Protein AF-A0A6P1J4A7-F1 (afdb_monomer_lite)

pLDDT: mean 93.24, std 8.9, range [41.62, 98.12]

Secondary structure (DSSP, 8-state):
-EEE-HHHHHHHHHHHHHHHSS-EEEEPPTT-HHHHHH-SEEEE-TTS-EEE-S--HHHHHHHTT-S-TTEEETT--

Structure (mmCIF, N/CA/C/O backbone):
data_AF-A0A6P1J4A7-F1
#
_entry.id   AF-A0A6P1J4A7-F1
#
loop_
_atom_site.group_PDB
_atom_site.id
_atom_site.type_symbol
_atom_site.label_atom_id
_atom_site.label_alt_id
_atom_site.label_comp_id
_atom_site.label_asym_id
_atom_site.label_entity_id
_atom_site.label_seq_id
_atom_site.pdbx_PDB_ins_code
_atom_site.Cartn_x
_atom_site.Cartn_y
_atom_site.Cartn_z
_atom_site.occupancy
_atom_site.B_iso_or_equiv
_atom_site.auth_seq_id
_atom_site.auth_comp_id
_atom_site.auth_asym_id
_atom_site.auth_atom_id
_atom_site.pdbx_PDB_model_num
ATOM 1 N N . MET A 1 1 ? -17.228 12.410 10.083 1.00 66.12 1 MET A N 1
ATOM 2 C CA . MET A 1 1 ? -16.102 11.761 9.385 1.00 66.12 1 MET A CA 1
ATOM 3 C C . MET A 1 1 ? -14.875 11.926 10.258 1.00 66.12 1 MET A C 1
ATOM 5 O O . MET A 1 1 ? -14.642 13.050 10.686 1.00 66.12 1 MET A O 1
ATOM 9 N N . ASN A 1 2 ? -14.15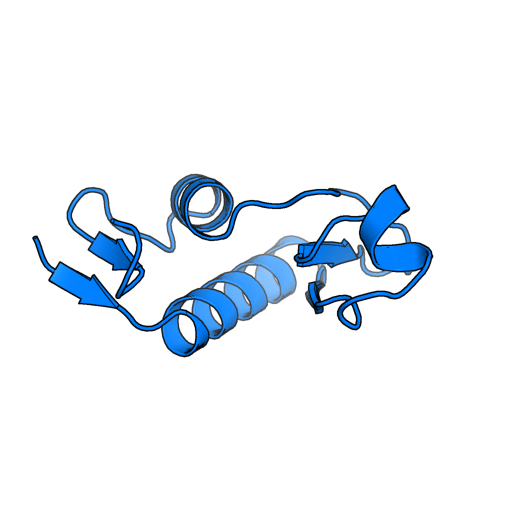8 10.851 10.579 1.00 86.44 2 ASN A N 1
ATOM 10 C CA . ASN A 1 2 ? -12.878 10.958 11.280 1.00 86.44 2 ASN A CA 1
ATOM 11 C C . ASN A 1 2 ? -11.753 10.930 10.241 1.00 86.44 2 ASN A C 1
ATOM 13 O O . ASN A 1 2 ? -11.770 10.076 9.356 1.00 86.44 2 ASN A O 1
ATOM 17 N N . THR A 1 3 ? -10.799 11.850 10.319 1.00 89.38 3 THR A N 1
ATOM 18 C CA . THR A 1 3 ? -9.653 11.864 9.406 1.00 89.38 3 THR A CA 1
ATOM 19 C C . THR A 1 3 ? -8.433 11.259 10.083 1.00 89.38 3 THR A C 1
ATOM 21 O O . THR A 1 3 ? -8.212 11.434 11.281 1.00 89.38 3 THR A O 1
ATOM 24 N N . ILE A 1 4 ? -7.637 10.520 9.319 1.00 94.31 4 ILE A N 1
ATOM 25 C CA . ILE A 1 4 ? -6.356 9.981 9.766 1.00 94.31 4 ILE A CA 1
ATOM 26 C C . ILE A 1 4 ? -5.258 10.414 8.802 1.00 94.31 4 ILE A C 1
ATOM 28 O O . ILE A 1 4 ? -5.468 10.499 7.595 1.00 94.31 4 ILE A O 1
ATOM 32 N N . SER A 1 5 ? -4.058 10.657 9.317 1.00 94.88 5 SER A N 1
ATOM 33 C CA . SER A 1 5 ? -2.923 10.958 8.442 1.00 94.88 5 SER A CA 1
ATOM 34 C C . SER A 1 5 ? -2.537 9.746 7.586 1.00 94.88 5 SER A C 1
ATOM 36 O O . SER A 1 5 ? -2.622 8.598 8.039 1.00 94.88 5 SER A O 1
ATOM 38 N N . GLU A 1 6 ? -2.007 10.004 6.387 1.00 94.88 6 GLU A N 1
ATOM 39 C CA . GLU A 1 6 ? -1.395 8.987 5.516 1.00 94.88 6 GLU A CA 1
ATOM 40 C C . GLU A 1 6 ? -0.421 8.105 6.312 1.00 94.88 6 GLU A C 1
ATOM 42 O O . GLU A 1 6 ? -0.540 6.884 6.337 1.00 94.88 6 GLU A O 1
ATOM 47 N N . ARG A 1 7 ? 0.476 8.730 7.090 1.00 95.06 7 ARG A N 1
ATOM 48 C CA . ARG A 1 7 ? 1.466 8.036 7.927 1.00 95.06 7 ARG A CA 1
ATOM 49 C C . ARG A 1 7 ? 0.826 7.081 8.938 1.00 95.06 7 ARG A C 1
ATOM 51 O O . ARG A 1 7 ? 1.397 6.022 9.220 1.00 95.06 7 ARG A O 1
ATOM 58 N N . ALA A 1 8 ? -0.308 7.454 9.532 1.00 95.62 8 ALA A N 1
ATOM 59 C CA . ALA A 1 8 ? -1.022 6.580 10.454 1.00 95.62 8 ALA A CA 1
ATOM 60 C C . ALA A 1 8 ? -1.573 5.356 9.715 1.00 95.62 8 ALA A C 1
ATOM 62 O O . ALA A 1 8 ? -1.355 4.234 10.177 1.00 95.62 8 ALA A O 1
ATOM 63 N N . LEU A 1 9 ? -2.200 5.560 8.555 1.00 96.38 9 LEU A N 1
ATOM 64 C CA . LEU A 1 9 ? -2.751 4.479 7.746 1.00 96.38 9 LEU A CA 1
ATOM 65 C C . LEU A 1 9 ? -1.665 3.540 7.209 1.00 96.38 9 LEU A C 1
ATOM 67 O O . LEU A 1 9 ? -1.757 2.332 7.423 1.00 96.38 9 LEU A O 1
ATOM 71 N N . THR A 1 10 ? -0.582 4.073 6.633 1.00 97.00 10 THR A N 1
ATOM 72 C CA . THR A 1 10 ? 0.569 3.282 6.164 1.00 97.00 10 THR A CA 1
ATOM 73 C C . THR A 1 10 ? 1.095 2.377 7.279 1.00 97.00 10 THR A C 1
ATOM 75 O O . THR A 1 10 ? 1.305 1.187 7.066 1.00 97.00 10 THR A O 1
ATOM 78 N N . ARG A 1 11 ? 1.245 2.894 8.513 1.00 97.19 11 ARG A N 1
ATOM 79 C CA . ARG A 1 11 ? 1.696 2.082 9.661 1.00 97.19 11 ARG A CA 1
ATOM 80 C C . ARG A 1 11 ? 0.715 0.976 10.035 1.00 97.19 11 ARG A C 1
ATOM 82 O O . ARG A 1 11 ? 1.165 -0.043 10.556 1.00 97.19 11 ARG A O 1
ATOM 89 N N . ARG A 1 12 ? -0.593 1.181 9.867 1.00 97.38 12 ARG A N 1
ATOM 90 C CA . ARG A 1 12 ? -1.598 0.141 10.124 1.00 97.38 12 ARG A CA 1
ATOM 91 C C . ARG A 1 12 ? -1.524 -0.943 9.046 1.00 97.38 12 ARG A C 1
ATOM 93 O O . ARG A 1 12 ? -1.370 -2.110 9.395 1.00 97.38 12 ARG A O 1
ATOM 100 N N . ILE A 1 13 ? -1.498 -0.546 7.772 1.00 97.75 13 ILE A N 1
ATOM 101 C CA . ILE A 1 13 ? -1.372 -1.454 6.622 1.00 97.75 13 ILE A CA 1
ATOM 102 C C . ILE A 1 13 ? -0.096 -2.295 6.722 1.00 97.75 13 ILE A C 1
ATOM 104 O O . ILE A 1 13 ? -0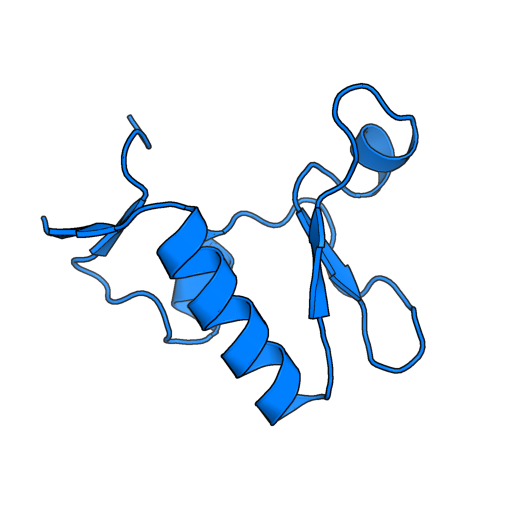.162 -3.518 6.665 1.00 97.75 13 ILE A O 1
ATOM 108 N N . SER A 1 14 ? 1.066 -1.678 6.968 1.00 97.19 14 SER A N 1
ATOM 109 C CA . SER A 1 14 ? 2.328 -2.419 7.104 1.00 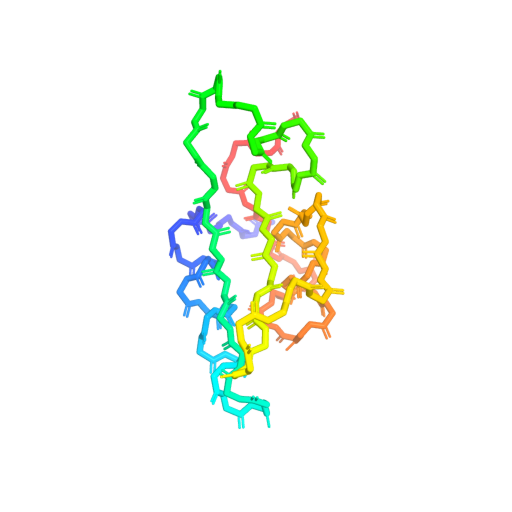97.19 14 SER A CA 1
ATOM 110 C C . SER A 1 14 ? 2.283 -3.477 8.212 1.00 97.19 14 SER A C 1
ATOM 112 O O . SER A 1 14 ? 2.891 -4.534 8.070 1.00 97.19 14 SER A O 1
ATOM 114 N N . ARG A 1 15 ? 1.576 -3.216 9.321 1.00 97.38 15 ARG A N 1
ATOM 115 C CA . ARG A 1 15 ? 1.427 -4.198 10.408 1.00 97.38 15 ARG A CA 1
ATOM 116 C C . ARG A 1 15 ? 0.492 -5.340 10.033 1.00 97.38 15 ARG A C 1
ATOM 118 O O . ARG A 1 15 ? 0.776 -6.458 10.443 1.00 97.38 15 ARG A O 1
ATOM 125 N N . ALA A 1 16 ? -0.593 -5.065 9.309 1.00 97.19 16 ALA A N 1
ATOM 126 C CA . ALA A 1 16 ? -1.500 -6.100 8.818 1.00 97.19 16 ALA A CA 1
ATOM 127 C C . ALA A 1 16 ? -0.776 -7.027 7.830 1.00 97.19 16 ALA A C 1
ATOM 129 O O . ALA A 1 16 ? -0.645 -8.217 8.101 1.00 97.19 16 ALA A O 1
ATOM 130 N N . LEU A 1 17 ? -0.150 -6.458 6.794 1.00 96.62 17 LEU A N 1
ATOM 131 C CA . LEU A 1 17 ? 0.601 -7.214 5.782 1.00 96.62 17 LEU A CA 1
ATOM 132 C C . LEU A 1 17 ? 1.731 -8.067 6.381 1.00 96.62 17 LEU A C 1
ATOM 134 O O . LEU A 1 17 ? 1.948 -9.205 5.967 1.00 96.62 17 LEU A O 1
ATOM 138 N N . SER A 1 18 ? 2.440 -7.535 7.383 1.00 95.06 18 SER A N 1
ATOM 139 C CA . SER A 1 18 ? 3.507 -8.274 8.063 1.00 95.06 18 SER A CA 1
ATOM 140 C C . SER A 1 18 ? 2.990 -9.440 8.909 1.00 95.06 18 SER A C 1
ATOM 142 O O . SER A 1 18 ? 3.767 -10.355 9.176 1.00 95.06 18 SER A O 1
ATOM 144 N N . ARG A 1 19 ? 1.743 -9.387 9.392 1.00 93.56 19 ARG A N 1
ATOM 145 C CA . ARG A 1 19 ? 1.139 -10.434 10.230 1.00 93.56 19 ARG A CA 1
ATOM 146 C C . ARG A 1 19 ? 0.528 -11.556 9.406 1.00 93.56 19 ARG A C 1
ATOM 148 O O . ARG A 1 19 ? 0.590 -12.692 9.855 1.00 93.56 19 ARG A O 1
ATOM 155 N N . GLU A 1 20 ? -0.059 -11.225 8.260 1.00 88.75 20 GLU A N 1
ATOM 156 C CA . GLU A 1 20 ? -0.727 -12.202 7.399 1.00 88.75 20 GLU A CA 1
ATOM 157 C C . GLU A 1 20 ? 0.293 -13.036 6.620 1.00 88.75 20 GLU A C 1
ATOM 159 O O . GLU A 1 20 ? 0.404 -14.230 6.868 1.00 88.75 20 GLU A O 1
ATOM 164 N N . ASP A 1 21 ? 1.117 -12.399 5.779 1.00 90.69 21 ASP A N 1
ATOM 165 C CA . ASP A 1 21 ? 1.969 -13.120 4.815 1.00 90.69 21 ASP A CA 1
ATOM 166 C C . ASP A 1 21 ? 3.436 -12.654 4.804 1.00 90.69 21 ASP A C 1
ATOM 168 O O . ASP A 1 21 ? 4.181 -12.893 3.849 1.00 90.69 21 ASP A O 1
ATOM 172 N N . ALA A 1 22 ? 3.868 -11.941 5.851 1.00 94.19 22 ALA A N 1
ATOM 173 C CA . ALA A 1 22 ? 5.174 -11.270 5.903 1.00 94.19 22 ALA A CA 1
ATOM 174 C C . ALA A 1 22 ? 5.422 -10.333 4.696 1.00 94.19 22 ALA A C 1
ATOM 176 O O . ALA A 1 22 ? 6.564 -10.077 4.297 1.00 94.19 22 ALA A O 1
ATOM 177 N N . SER A 1 23 ? 4.337 -9.806 4.127 1.00 96.69 23 SER A N 1
ATOM 178 C CA . SER A 1 23 ? 4.357 -8.823 3.051 1.00 96.69 23 SER A CA 1
ATOM 179 C C . SER A 1 23 ? 4.626 -7.426 3.607 1.00 96.69 23 SER A C 1
ATOM 181 O O . SER A 1 23 ? 4.430 -7.142 4.793 1.00 96.69 23 SER A O 1
ATOM 183 N N . ARG A 1 24 ? 5.074 -6.515 2.744 1.00 97.06 24 ARG A N 1
ATOM 184 C CA . ARG A 1 24 ? 5.355 -5.126 3.110 1.00 97.06 24 ARG A CA 1
ATOM 185 C C . ARG A 1 24 ? 4.808 -4.150 2.081 1.00 97.06 24 ARG A C 1
ATOM 187 O O . ARG A 1 24 ? 4.947 -4.350 0.879 1.00 97.06 24 ARG A O 1
ATOM 194 N N . LEU A 1 25 ? 4.239 -3.064 2.589 1.00 98.12 25 LEU A N 1
ATOM 195 C CA . LEU A 1 25 ? 3.877 -1.893 1.803 1.00 98.12 25 LEU A CA 1
ATOM 196 C C . LEU A 1 25 ? 5.136 -1.058 1.537 1.00 98.12 25 LEU A C 1
ATOM 198 O O . LEU A 1 25 ? 5.887 -0.749 2.467 1.00 98.12 25 LEU A O 1
ATOM 202 N N . CYS A 1 26 ? 5.360 -0.687 0.284 1.00 97.50 26 CYS A N 1
ATOM 203 C CA . CYS A 1 26 ? 6.504 0.096 -0.162 1.00 97.50 26 CYS A CA 1
ATOM 204 C C . CYS A 1 26 ? 6.044 1.331 -0.938 1.00 97.50 26 CYS A C 1
ATOM 206 O O . CYS A 1 26 ? 5.029 1.286 -1.629 1.00 97.50 26 CYS A O 1
ATOM 208 N N . ARG A 1 27 ? 6.818 2.418 -0.834 1.00 97.31 27 ARG A N 1
ATOM 209 C CA . ARG A 1 27 ? 6.627 3.640 -1.625 1.00 97.31 27 ARG A CA 1
ATOM 210 C C . ARG A 1 27 ? 7.709 3.726 -2.689 1.00 97.31 27 ARG A C 1
ATOM 212 O O . ARG A 1 27 ? 8.882 3.479 -2.389 1.00 97.31 27 ARG A O 1
ATOM 219 N N . THR A 1 28 ? 7.343 4.062 -3.915 1.00 97.56 28 THR A N 1
ATOM 220 C CA . THR A 1 28 ? 8.313 4.406 -4.953 1.00 97.56 28 THR A CA 1
ATOM 221 C C . THR A 1 28 ? 8.854 5.818 -4.733 1.00 97.56 28 THR A C 1
ATOM 223 O O . THR A 1 28 ? 8.349 6.610 -3.935 1.00 97.56 28 THR A O 1
ATOM 226 N N . ARG A 1 29 ? 9.960 6.131 -5.411 1.00 95.75 29 ARG A N 1
ATOM 227 C CA . ARG A 1 29 ? 10.471 7.501 -5.472 1.00 95.75 29 ARG A CA 1
ATOM 228 C C . ARG A 1 29 ? 9.687 8.264 -6.541 1.00 95.75 29 ARG A C 1
ATOM 230 O O . ARG A 1 29 ? 9.661 7.811 -7.685 1.00 95.75 29 ARG A O 1
ATOM 237 N N . ALA A 1 30 ? 9.171 9.440 -6.191 1.00 94.31 30 ALA A N 1
ATOM 238 C CA . ALA A 1 30 ? 8.490 10.329 -7.130 1.00 94.31 30 ALA A CA 1
ATOM 239 C C . ALA A 1 30 ? 9.369 10.663 -8.353 1.00 94.31 30 ALA A C 1
ATOM 241 O O . ALA A 1 30 ? 10.562 10.967 -8.218 1.00 94.31 30 ALA A O 1
ATOM 242 N N . GLY A 1 31 ? 8.778 10.583 -9.543 1.00 93.81 31 GLY A N 1
ATOM 243 C CA . GLY A 1 31 ? 9.404 10.784 -10.848 1.00 93.81 31 GLY A CA 1
ATOM 244 C C . GLY A 1 31 ? 10.309 9.640 -11.316 1.00 93.81 31 GLY A C 1
ATOM 245 O O . GLY A 1 31 ? 11.004 9.783 -12.323 1.00 93.81 31 GLY A O 1
ATOM 246 N N . SER A 1 32 ? 10.371 8.517 -10.593 1.00 95.50 32 SER A N 1
ATOM 247 C CA . SER A 1 32 ? 11.188 7.370 -11.004 1.00 95.50 32 SER A CA 1
ATOM 248 C C . SER A 1 32 ? 10.494 6.523 -12.072 1.00 95.50 32 SER A C 1
ATOM 250 O O . SER A 1 32 ? 9.272 6.480 -12.154 1.00 95.50 32 SER A O 1
ATOM 252 N N . ARG A 1 33 ? 11.272 5.767 -12.863 1.00 94.81 33 ARG A N 1
ATOM 253 C CA . ARG A 1 33 ? 10.707 4.775 -13.798 1.00 94.81 33 ARG A CA 1
ATOM 254 C C . ARG A 1 33 ? 9.813 3.763 -13.074 1.00 94.81 33 ARG A C 1
ATOM 256 O O . ARG A 1 33 ? 8.763 3.420 -13.589 1.00 94.81 33 ARG A O 1
ATOM 263 N N . ALA A 1 34 ? 10.207 3.354 -11.868 1.00 94.38 34 ALA A N 1
ATOM 264 C CA . ALA A 1 34 ? 9.456 2.399 -11.062 1.00 94.38 34 ALA A CA 1
ATOM 265 C C . ALA A 1 34 ? 8.068 2.914 -10.655 1.00 94.38 34 ALA A C 1
ATOM 267 O O . ALA A 1 34 ? 7.160 2.110 -10.511 1.00 94.38 34 ALA A O 1
ATOM 268 N N . GLU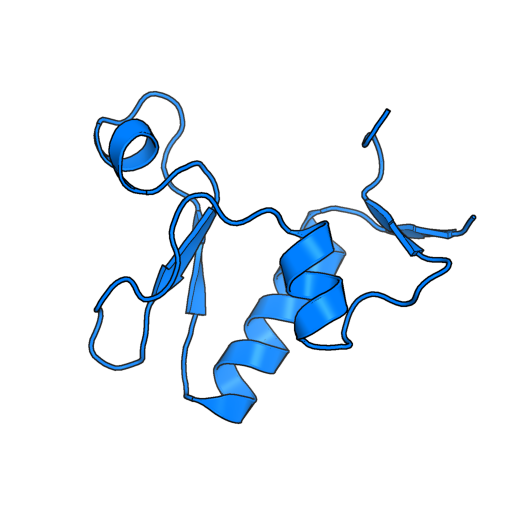 A 1 35 ? 7.882 4.225 -10.488 1.00 96.50 35 GLU A N 1
ATOM 269 C CA . GLU A 1 35 ? 6.559 4.799 -10.208 1.00 96.50 35 GLU A CA 1
ATOM 270 C C . GLU A 1 35 ? 5.593 4.614 -11.389 1.00 96.50 35 GLU A C 1
ATOM 272 O O . GLU A 1 35 ? 4.401 4.428 -11.174 1.00 96.50 35 GLU A O 1
ATOM 277 N N . LEU A 1 36 ? 6.097 4.593 -12.629 1.00 95.19 36 LEU A N 1
ATOM 278 C CA . LEU A 1 36 ? 5.268 4.326 -13.809 1.00 95.19 36 LEU A CA 1
ATOM 279 C C . LEU A 1 36 ? 4.766 2.878 -13.838 1.00 95.19 36 LEU A C 1
ATOM 281 O O . LEU A 1 36 ? 3.629 2.647 -14.236 1.00 95.19 36 LEU A O 1
ATOM 285 N N . ASP A 1 37 ? 5.605 1.932 -13.409 1.00 95.44 37 ASP A N 1
ATOM 286 C CA . ASP A 1 37 ? 5.307 0.496 -13.475 1.00 95.44 37 ASP A CA 1
ATOM 287 C C . ASP A 1 37 ? 4.583 -0.026 -12.219 1.00 95.44 37 ASP A C 1
ATOM 289 O O . ASP A 1 37 ? 3.813 -0.980 -12.291 1.00 95.44 37 ASP A O 1
ATOM 293 N N . LEU A 1 38 ? 4.869 0.556 -11.049 1.00 97.00 38 LEU A N 1
ATOM 294 C CA . LEU A 1 38 ? 4.386 0.085 -9.746 1.00 97.00 38 LEU A CA 1
ATOM 295 C C . LEU A 1 38 ? 3.411 1.055 -9.075 1.00 97.00 38 LEU A C 1
ATOM 297 O O . LEU A 1 38 ? 2.798 0.681 -8.077 1.00 97.00 38 LEU A O 1
ATOM 301 N N . GLY A 1 39 ? 3.284 2.286 -9.570 1.00 96.81 39 GLY A N 1
ATOM 302 C CA . GLY A 1 39 ? 2.584 3.377 -8.895 1.00 96.81 39 GLY A CA 1
ATOM 303 C C . GLY A 1 39 ? 3.356 3.950 -7.705 1.00 96.81 39 GLY A C 1
ATOM 304 O O . GLY A 1 39 ? 4.494 3.567 -7.419 1.00 96.81 39 GLY A O 1
ATOM 305 N N . GLU A 1 40 ? 2.727 4.881 -6.986 1.00 96.38 40 GLU A N 1
ATOM 306 C CA . GLU A 1 40 ? 3.310 5.475 -5.778 1.00 96.38 40 GLU A CA 1
ATOM 307 C C . GLU A 1 40 ? 3.481 4.434 -4.663 1.00 96.38 40 GLU A C 1
ATOM 309 O O . GLU A 1 40 ? 4.537 4.352 -4.032 1.00 96.38 40 GLU A O 1
ATOM 314 N N . TRP A 1 41 ? 2.453 3.614 -4.444 1.00 97.75 41 TRP A N 1
ATOM 315 C CA . TRP A 1 41 ? 2.436 2.557 -3.441 1.00 97.75 41 TRP A CA 1
ATOM 316 C C . TRP A 1 41 ? 2.265 1.188 -4.091 1.00 97.75 41 TRP A C 1
ATOM 318 O O . TRP A 1 41 ? 1.497 1.010 -5.037 1.00 97.75 41 TRP A O 1
ATOM 328 N N . TYR A 1 42 ? 2.975 0.205 -3.548 1.00 98.06 42 TYR A N 1
ATOM 329 C CA . TYR A 1 42 ? 2.926 -1.183 -3.998 1.00 98.06 42 TYR A CA 1
ATOM 330 C C . TYR A 1 42 ? 3.198 -2.141 -2.834 1.00 98.06 42 TYR A C 1
ATOM 332 O O . TYR A 1 42 ? 3.784 -1.757 -1.816 1.00 98.06 42 TYR A O 1
ATOM 340 N N . VAL A 1 43 ? 2.780 -3.398 -2.976 1.00 97.88 43 VAL A N 1
ATOM 341 C CA . VAL A 1 43 ? 3.008 -4.454 -1.979 1.00 97.88 43 VAL A CA 1
ATOM 342 C C . VAL A 1 43 ? 4.052 -5.433 -2.493 1.00 97.88 43 VAL A C 1
ATOM 344 O O . VAL A 1 43 ? 3.953 -5.941 -3.609 1.00 97.88 43 VAL A O 1
ATOM 347 N N . LEU A 1 44 ? 5.046 -5.716 -1.655 1.00 97.69 44 LEU A N 1
ATOM 348 C CA . LEU A 1 44 ? 6.018 -6.782 -1.863 1.00 97.69 44 LEU A CA 1
ATOM 349 C C . LEU A 1 44 ? 5.719 -7.952 -0.934 1.00 97.69 44 LEU A C 1
ATOM 351 O O . LEU A 1 44 ? 5.620 -7.772 0.278 1.00 97.69 44 LEU A O 1
ATOM 355 N N . SER A 1 45 ? 5.686 -9.153 -1.497 1.00 96.69 45 SER A N 1
ATOM 356 C CA . SER A 1 45 ? 5.694 -10.396 -0.724 1.00 96.69 45 SER A CA 1
ATOM 357 C C . SER A 1 45 ? 7.037 -10.629 -0.022 1.00 96.69 45 SER A C 1
ATOM 359 O O . SER A 1 45 ? 8.063 -10.037 -0.375 1.00 96.69 45 SER A O 1
ATOM 361 N N . ALA A 1 46 ? 7.068 -11.593 0.901 1.00 95.31 46 ALA A N 1
ATOM 362 C CA . ALA A 1 46 ? 8.294 -12.059 1.555 1.00 95.31 46 ALA A CA 1
ATOM 363 C C . ALA A 1 46 ? 9.388 -12.535 0.574 1.00 95.31 46 ALA A C 1
ATOM 365 O O . ALA A 1 46 ? 10.572 -12.535 0.905 1.00 95.31 46 ALA A O 1
ATOM 366 N N . ARG A 1 47 ? 9.009 -12.917 -0.655 1.00 95.75 47 ARG A N 1
ATOM 367 C CA . ARG A 1 47 ? 9.936 -13.325 -1.726 1.00 95.75 47 ARG A CA 1
ATOM 368 C C . ARG A 1 47 ? 10.441 -12.153 -2.575 1.00 95.75 47 ARG A C 1
ATOM 370 O O . ARG A 1 47 ? 11.088 -12.384 -3.589 1.00 95.75 47 ARG A O 1
ATOM 377 N N . ASN A 1 48 ? 10.163 -10.911 -2.173 1.00 94.00 48 ASN A N 1
ATOM 378 C CA . ASN A 1 48 ? 10.464 -9.686 -2.923 1.00 94.00 48 ASN A CA 1
ATOM 379 C C . ASN A 1 48 ? 9.803 -9.629 -4.312 1.00 94.00 48 ASN A C 1
ATOM 381 O O . ASN A 1 48 ? 10.330 -9.005 -5.228 1.00 94.00 48 ASN A O 1
ATOM 385 N N . ILE A 1 49 ? 8.637 -10.260 -4.459 1.00 95.88 49 ILE A N 1
ATOM 386 C CA . ILE A 1 49 ? 7.814 -10.172 -5.670 1.00 95.88 49 ILE A CA 1
ATOM 387 C C . ILE A 1 49 ? 6.717 -9.141 -5.418 1.00 95.88 49 ILE A C 1
ATOM 389 O O . ILE A 1 49 ? 6.056 -9.219 -4.378 1.00 95.88 49 ILE A O 1
ATOM 393 N N . ALA A 1 50 ? 6.531 -8.202 -6.349 1.00 96.50 50 ALA A N 1
ATOM 394 C CA . ALA A 1 50 ? 5.412 -7.266 -6.317 1.00 96.50 50 ALA A CA 1
ATOM 395 C C . ALA A 1 50 ? 4.103 -8.022 -6.552 1.00 96.50 50 ALA A C 1
ATOM 397 O O . ALA A 1 50 ? 3.921 -8.638 -7.598 1.00 96.50 50 ALA A O 1
ATOM 398 N N . THR A 1 51 ? 3.226 -8.013 -5.552 1.00 96.19 51 THR A N 1
ATOM 399 C CA . THR A 1 51 ? 1.932 -8.713 -5.593 1.00 96.19 51 THR A CA 1
ATOM 400 C C . THR A 1 51 ? 0.777 -7.771 -5.899 1.00 96.19 51 THR A C 1
ATOM 402 O O . THR A 1 51 ? -0.218 -8.211 -6.462 1.00 96.19 51 THR A O 1
ATOM 405 N N . SER A 1 52 ? 0.936 -6.483 -5.581 1.00 96.62 52 SER A N 1
ATOM 406 C CA . SER A 1 52 ? -0.024 -5.429 -5.911 1.00 96.62 52 SER A CA 1
ATOM 407 C C . SER A 1 52 ? 0.723 -4.159 -6.301 1.00 96.62 52 SER A C 1
ATOM 409 O O . SER A 1 52 ? 1.658 -3.754 -5.610 1.00 96.62 52 SER A O 1
ATOM 411 N N . THR A 1 53 ? 0.296 -3.528 -7.387 1.00 97.75 53 THR A N 1
ATOM 412 C CA . THR A 1 53 ? 0.845 -2.283 -7.947 1.00 97.75 53 THR A CA 1
ATOM 413 C C . THR A 1 53 ? -0.256 -1.231 -8.027 1.00 97.75 53 THR A C 1
ATOM 415 O O . THR A 1 53 ? -1.426 -1.595 -8.095 1.00 97.75 53 THR A O 1
ATOM 418 N N . HIS A 1 54 ? 0.106 0.052 -8.061 1.00 97.44 54 HIS A N 1
ATOM 419 C CA . HIS A 1 54 ? -0.828 1.184 -8.091 1.00 97.44 54 HIS A CA 1
ATOM 420 C C . HIS A 1 54 ? -1.829 1.136 -6.932 1.00 97.44 54 HIS A C 1
ATOM 422 O O . HIS A 1 54 ? -3.029 1.324 -7.106 1.00 97.44 54 HIS A O 1
ATOM 428 N N . VAL A 1 55 ? -1.317 0.833 -5.741 1.00 97.31 55 VAL A N 1
ATOM 429 C CA . VAL A 1 55 ? -2.126 0.656 -4.538 1.00 97.31 55 VAL A CA 1
ATOM 430 C C . VAL A 1 55 ? -2.672 2.002 -4.074 1.00 97.31 55 VAL A C 1
ATOM 432 O O . VAL A 1 55 ? -1.903 2.907 -3.753 1.00 97.31 55 VAL A O 1
ATOM 435 N N . ASP A 1 56 ? -3.994 2.102 -3.956 1.00 96.38 56 ASP A N 1
ATOM 436 C CA . ASP A 1 56 ? -4.635 3.146 -3.160 1.00 96.38 56 ASP A CA 1
ATOM 437 C C . ASP A 1 56 ? -4.625 2.742 -1.677 1.00 96.38 56 ASP A C 1
ATOM 439 O O . ASP A 1 56 ? -5.014 1.631 -1.301 1.00 96.38 56 ASP A O 1
ATOM 443 N N . LEU A 1 57 ? -4.147 3.638 -0.810 1.00 96.00 57 LEU A N 1
ATOM 444 C CA . LEU A 1 57 ? -4.016 3.340 0.615 1.00 96.00 57 LEU A CA 1
ATOM 445 C C . LEU A 1 57 ? -5.370 3.198 1.319 1.00 96.00 57 LEU A C 1
ATOM 447 O O . LEU A 1 57 ? -5.459 2.429 2.276 1.00 96.00 57 LEU A O 1
ATOM 451 N N . GLN A 1 58 ? -6.406 3.933 0.902 1.00 94.88 58 GLN A N 1
ATOM 452 C CA . GLN A 1 58 ? -7.725 3.821 1.524 1.00 94.88 58 GLN A CA 1
ATOM 453 C C . GLN A 1 58 ? -8.373 2.493 1.175 1.00 94.88 58 GLN A C 1
ATOM 455 O O . GLN A 1 58 ? -8.877 1.818 2.072 1.00 94.88 58 GLN A O 1
ATOM 460 N N . ASP A 1 59 ? -8.331 2.111 -0.096 1.00 95.62 59 ASP A N 1
ATOM 461 C CA . ASP A 1 59 ? -8.949 0.874 -0.553 1.00 95.62 59 ASP A CA 1
ATOM 462 C C . ASP A 1 59 ? -8.247 -0.343 0.049 1.00 95.62 59 ASP A C 1
ATOM 464 O O . ASP A 1 59 ? -8.911 -1.172 0.674 1.00 95.62 59 ASP A O 1
ATOM 468 N N . LEU A 1 60 ? -6.908 -0.384 0.025 1.00 96.25 60 LEU A N 1
ATOM 469 C CA . LEU A 1 60 ? -6.157 -1.447 0.700 1.00 96.25 60 LEU A CA 1
ATOM 470 C C . LEU A 1 60 ? -6.392 -1.435 2.219 1.00 96.25 60 LEU A C 1
ATOM 472 O O . LEU A 1 60 ? -6.488 -2.480 2.859 1.00 96.25 60 LEU A O 1
ATOM 476 N N . GLY A 1 61 ? -6.499 -0.251 2.824 1.00 96.06 61 GLY A N 1
ATOM 477 C CA . GLY A 1 61 ? -6.809 -0.112 4.243 1.00 96.06 61 GLY A CA 1
ATOM 478 C C . GLY A 1 61 ? -8.171 -0.706 4.617 1.00 96.06 61 GLY A C 1
ATOM 479 O O . GLY A 1 61 ? -8.290 -1.336 5.671 1.00 96.06 61 GLY A O 1
ATOM 480 N N . ARG A 1 62 ? -9.186 -0.518 3.766 1.00 96.12 62 ARG A N 1
ATOM 481 C CA . ARG A 1 62 ? -10.529 -1.096 3.940 1.00 96.12 62 ARG A CA 1
ATOM 482 C C . ARG A 1 62 ? -10.513 -2.602 3.727 1.00 96.12 62 ARG A C 1
ATOM 484 O O . ARG A 1 62 ? -11.096 -3.318 4.533 1.00 96.12 62 ARG A O 1
ATOM 491 N N . GLU A 1 63 ? -9.821 -3.069 2.691 1.00 95.44 63 GLU A N 1
ATOM 492 C CA . GLU A 1 63 ? -9.674 -4.492 2.374 1.00 95.44 63 GLU A CA 1
ATOM 493 C C . GLU A 1 63 ? -9.032 -5.267 3.533 1.00 95.44 63 GLU A C 1
ATOM 495 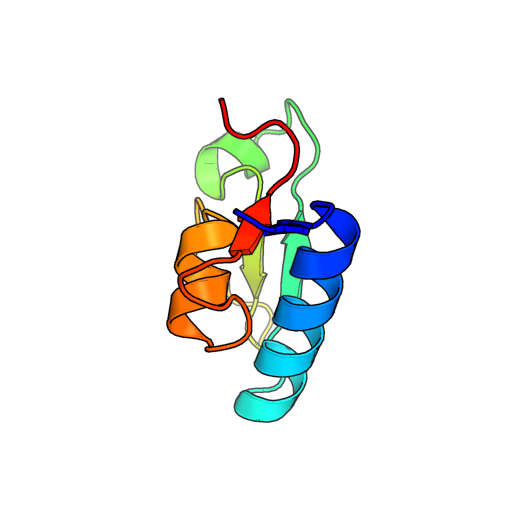O O . GLU A 1 63 ? -9.565 -6.281 3.971 1.00 95.44 63 GLU A O 1
ATOM 500 N N . LEU A 1 64 ? -7.954 -4.728 4.111 1.00 95.50 64 LEU A N 1
ATOM 501 C CA . LEU A 1 64 ? -7.272 -5.309 5.274 1.00 95.50 64 LEU A CA 1
ATOM 502 C C . LEU A 1 64 ? -8.018 -5.079 6.606 1.00 95.50 64 LEU A C 1
ATOM 504 O O . LEU A 1 64 ? -7.518 -5.449 7.668 1.00 95.50 64 LEU A O 1
ATOM 508 N N . GLY A 1 65 ? -9.169 -4.397 6.596 1.00 95.81 65 GLY A N 1
ATOM 509 C CA . GLY A 1 65 ? -9.953 -4.093 7.799 1.00 95.81 65 GLY A CA 1
ATOM 510 C C . GLY A 1 65 ? -9.278 -3.130 8.788 1.00 95.81 65 GLY A C 1
ATOM 511 O O . GLY A 1 65 ? -9.699 -3.025 9.943 1.00 95.81 65 GLY A O 1
ATOM 512 N N . VAL A 1 66 ? -8.230 -2.414 8.367 1.00 96.19 66 VAL A N 1
ATOM 513 C CA . VAL A 1 66 ? -7.471 -1.472 9.213 1.00 96.19 66 VAL A CA 1
ATOM 514 C C . VAL A 1 66 ? -7.925 -0.015 9.088 1.00 96.19 66 VAL A C 1
ATOM 516 O O . VAL A 1 66 ? -7.503 0.834 9.886 1.00 96.19 66 VAL A O 1
ATOM 519 N N . LEU A 1 67 ? -8.771 0.267 8.096 1.00 95.25 67 LEU A N 1
ATOM 520 C CA . LEU A 1 67 ? -9.482 1.525 7.911 1.00 95.25 67 LEU A CA 1
ATOM 521 C C . LEU A 1 67 ? -10.981 1.285 8.099 1.00 95.25 67 LEU A C 1
ATOM 523 O O . LEU A 1 67 ? -11.594 0.519 7.358 1.00 95.25 67 LEU A O 1
ATOM 527 N N . GLN A 1 68 ? -11.573 1.931 9.100 1.00 92.38 68 GLN A N 1
ATOM 528 C CA . GLN A 1 68 ? -13.008 1.827 9.356 1.00 92.38 68 GLN A CA 1
ATOM 529 C C . GLN A 1 68 ? -13.812 2.605 8.305 1.00 92.38 68 GLN A C 1
ATOM 531 O O . GLN A 1 68 ? -13.335 3.581 7.734 1.00 92.38 68 GLN A O 1
ATOM 536 N N . SER A 1 69 ? -15.077 2.236 8.092 1.00 90.00 69 SER A N 1
ATOM 537 C CA . SER A 1 69 ? -15.952 2.871 7.087 1.00 90.00 69 SER A CA 1
ATOM 538 C C . SER A 1 69 ? -16.188 4.374 7.297 1.00 90.00 69 SER A C 1
ATOM 540 O O . SER A 1 69 ? -16.531 5.081 6.354 1.00 90.00 69 SER A O 1
ATOM 542 N N . HIS A 1 70 ? -16.002 4.866 8.523 1.00 89.00 70 HIS A N 1
ATOM 543 C CA . HIS A 1 70 ? -16.142 6.277 8.892 1.00 89.00 70 HIS A CA 1
ATOM 544 C C . HIS A 1 70 ? -14.797 7.031 8.967 1.00 89.00 70 HIS A C 1
ATOM 546 O O . HIS A 1 70 ? -14.792 8.214 9.332 1.00 89.00 70 HIS A O 1
ATOM 552 N N . GLU A 1 71 ? -13.680 6.352 8.672 1.00 91.06 71 GLU A N 1
ATOM 553 C CA . GLU A 1 71 ? -12.330 6.919 8.599 1.00 91.06 71 GLU A CA 1
ATOM 554 C C . GLU A 1 71 ? -11.937 7.219 7.139 1.00 91.06 71 GLU A C 1
ATOM 556 O O . GLU A 1 71 ? -12.253 6.459 6.221 1.00 91.06 71 GLU A O 1
ATOM 561 N N . GLN A 1 72 ? -11.213 8.319 6.925 1.00 91.25 72 GLN A N 1
ATOM 562 C CA . GLN A 1 72 ? -10.634 8.707 5.629 1.00 91.25 72 GLN A CA 1
ATOM 563 C C . GLN A 1 72 ? -9.243 9.327 5.813 1.00 91.25 72 GLN A C 1
ATOM 565 O O . GLN A 1 72 ? -8.910 9.786 6.907 1.00 91.25 72 GLN A O 1
ATOM 570 N N . ILE A 1 73 ? -8.427 9.356 4.754 1.00 89.31 73 ILE A N 1
ATOM 571 C CA . ILE A 1 73 ? -7.122 10.036 4.788 1.00 89.31 73 ILE A CA 1
ATOM 572 C C . ILE A 1 73 ? -7.316 11.560 4.774 1.00 89.31 73 ILE A C 1
ATOM 574 O O . ILE A 1 73 ? -8.128 12.087 4.017 1.00 89.31 73 ILE A O 1
ATOM 578 N N . GLU A 1 74 ? -6.551 12.274 5.599 1.00 85.62 74 GLU A N 1
ATOM 579 C CA . GLU A 1 74 ? -6.468 13.739 5.573 1.00 85.62 74 GLU A CA 1
ATOM 580 C C . GLU A 1 74 ? -6.066 14.260 4.185 1.00 85.62 74 GLU A C 1
ATOM 582 O O . GLU A 1 74 ? -5.024 13.883 3.655 1.00 85.62 74 GLU A O 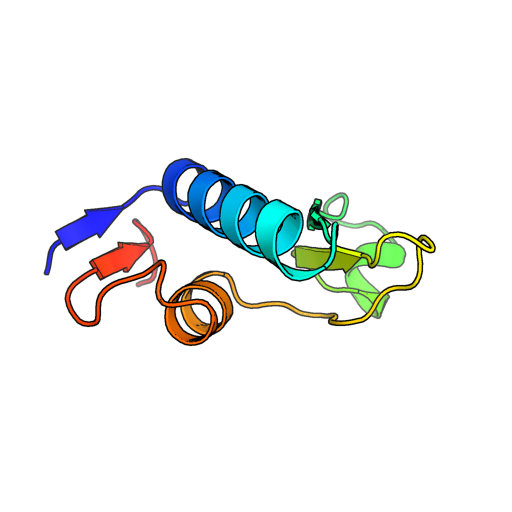1
ATOM 587 N N . GLY A 1 75 ? -6.866 15.162 3.610 1.00 67.25 75 GLY A N 1
ATOM 588 C CA . GLY A 1 75 ? -6.561 15.786 2.318 1.00 67.25 75 GLY A CA 1
ATOM 589 C C . GLY A 1 75 ? -6.976 14.976 1.087 1.00 67.25 75 GLY A C 1
ATOM 590 O O . GLY A 1 75 ? -6.712 15.423 -0.025 1.00 67.25 75 GLY A O 1
ATOM 591 N N . ALA A 1 76 ? -7.657 13.838 1.259 1.00 58.41 76 ALA A N 1
ATOM 592 C CA . ALA A 1 76 ? -8.429 13.227 0.180 1.00 58.41 76 ALA A CA 1
ATOM 593 C C . ALA A 1 76 ? -9.692 14.078 -0.058 1.00 58.41 76 ALA A C 1
ATOM 595 O O . ALA A 1 76 ? -10.728 13.844 0.566 1.00 58.41 76 ALA A O 1
ATOM 596 N N . ALA A 1 77 ? -9.563 15.125 -0.876 1.00 41.62 77 ALA A N 1
ATOM 597 C CA . ALA A 1 77 ? -10.654 15.990 -1.325 1.00 41.62 77 ALA A CA 1
ATOM 598 C C . ALA A 1 77 ? -10.916 15.776 -2.817 1.00 41.62 77 ALA A C 1
ATOM 600 O O . ALA A 1 77 ? -9.921 15.677 -3.570 1.00 41.62 77 ALA A O 1
#

Sequence (77 aa):
MNTISERALTRRISRALSREDASRLCRTRAGSRAELDLGEWYVLSARNIATSTHVDLQDLGRELGVLQSHEQIEGAA

Foldseek 3Di:
DAADAPVVLQVLLQVLQCVPFNKGKDADDPPDPVCVVANRIFIAGPVRDTPHGNDDSQVSCVVSVNADPPYDYPPPD

Radius of gyration: 12.54 Å; chains: 1; bounding box: 27×29×25 Å